Protein AF-A0A2M7XGX8-F1 (afdb_monomer)

Solvent-accessible surface area (backbone atoms only — not comparable to full-atom values): 5154 Å² total; per-residue (Å²): 109,73,42,58,42,51,65,59,48,54,64,50,51,53,54,52,49,53,51,48,51,54,48,52,50,52,50,50,48,38,68,75,74,42,69,83,44,72,68,42,52,53,52,51,51,53,50,52,51,52,52,53,49,52,50,5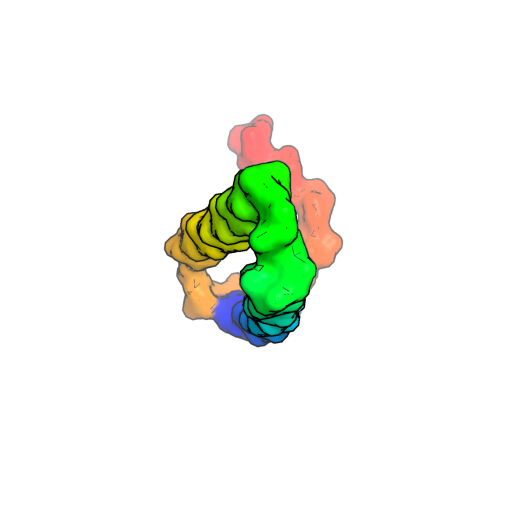4,53,50,51,58,58,57,68,75,55,67,58,86,41,71,40,49,55,71,60,71,75,44,71,82,59,68,78,64,65,81,78,111

Mean predicted aligned error: 8.75 Å

Structure (mmCIF, N/CA/C/O backbone):
data_AF-A0A2M7XGX8-F1
#
_entry.id   AF-A0A2M7XGX8-F1
#
loop_
_atom_site.group_PDB
_atom_site.id
_atom_site.type_symbol
_atom_site.label_atom_id
_atom_site.label_alt_id
_atom_site.label_comp_id
_atom_site.label_asym_id
_atom_site.label_entity_id
_atom_site.label_seq_id
_atom_site.pdbx_PDB_ins_code
_atom_site.Cartn_x
_atom_site.Cartn_y
_atom_site.Cartn_z
_atom_site.occupancy
_atom_site.B_iso_or_equiv
_atom_site.auth_seq_id
_atom_site.auth_comp_id
_atom_site.auth_asym_id
_atom_site.auth_atom_id
_atom_site.pdbx_PDB_model_num
ATOM 1 N N . MET A 1 1 ? -24.148 6.373 18.961 1.00 73.38 1 MET A N 1
ATOM 2 C CA . MET A 1 1 ? -24.079 4.999 18.421 1.00 73.38 1 MET A CA 1
ATOM 3 C C . MET A 1 1 ? -22.616 4.596 18.386 1.00 73.38 1 MET A C 1
ATOM 5 O O . MET A 1 1 ? -21.807 5.385 17.906 1.00 73.38 1 MET A O 1
ATOM 9 N N . ASN A 1 2 ? -22.289 3.435 18.952 1.00 81.00 2 ASN A N 1
ATOM 10 C CA . ASN A 1 2 ? -20.924 2.917 19.006 1.00 81.00 2 ASN A CA 1
ATOM 11 C C . ASN A 1 2 ? -20.759 1.867 17.906 1.00 81.00 2 ASN A C 1
ATOM 13 O O . ASN A 1 2 ? -21.630 1.011 17.753 1.00 81.00 2 ASN A O 1
ATOM 17 N N . LEU A 1 3 ? -19.680 1.962 17.135 1.00 84.25 3 LEU A N 1
ATOM 18 C CA . LEU A 1 3 ? -19.313 0.997 16.104 1.00 84.25 3 LEU A CA 1
ATOM 19 C C . LEU A 1 3 ? -18.014 0.296 16.514 1.00 84.25 3 LEU A C 1
ATOM 21 O O . LEU A 1 3 ? -17.076 0.978 16.922 1.00 84.25 3 LEU A O 1
ATOM 25 N N . PRO A 1 4 ? -17.926 -1.031 16.366 1.00 88.56 4 PRO A N 1
ATOM 26 C CA . PRO A 1 4 ? -16.658 -1.744 16.416 1.00 88.56 4 PRO A CA 1
ATOM 27 C C . PRO A 1 4 ? -15.639 -1.139 15.445 1.00 88.56 4 PRO A C 1
ATOM 29 O O . PRO A 1 4 ? -15.937 -0.961 14.258 1.00 88.56 4 PRO A O 1
ATOM 32 N N . LEU A 1 5 ? -14.428 -0.855 15.931 1.00 85.25 5 LEU A N 1
ATOM 33 C CA . LEU A 1 5 ? -13.347 -0.272 15.130 1.00 85.25 5 LEU A CA 1
ATOM 34 C C . LEU A 1 5 ? -12.981 -1.158 13.928 1.00 85.25 5 LEU A C 1
ATOM 36 O O . LEU A 1 5 ? -12.629 -0.648 12.864 1.00 85.25 5 LEU A O 1
ATOM 40 N N . VAL A 1 6 ? -13.153 -2.478 14.061 1.00 87.75 6 VAL A N 1
ATOM 41 C CA . VAL A 1 6 ? -12.943 -3.470 12.995 1.00 87.75 6 VAL A CA 1
ATOM 42 C C . VAL A 1 6 ? -13.706 -3.140 11.706 1.00 87.75 6 VAL A C 1
ATOM 44 O O . VAL A 1 6 ? -13.233 -3.456 10.617 1.00 87.75 6 VAL A O 1
ATOM 47 N N . TYR A 1 7 ? -14.854 -2.458 11.780 1.00 88.31 7 TYR A N 1
ATOM 48 C CA . TYR A 1 7 ? -15.600 -2.085 10.578 1.00 88.31 7 TYR A CA 1
ATOM 49 C C . TYR A 1 7 ? -14.881 -1.032 9.730 1.00 88.31 7 TYR A C 1
ATOM 51 O O . TYR A 1 7 ? -15.104 -0.989 8.522 1.00 88.31 7 TYR A O 1
ATOM 59 N N . LEU A 1 8 ? -13.975 -0.239 10.313 1.00 85.88 8 LEU A N 1
ATOM 60 C CA . LEU A 1 8 ? -13.115 0.677 9.559 1.00 85.88 8 LEU A CA 1
ATOM 61 C C . LEU A 1 8 ? -11.977 -0.041 8.817 1.00 85.88 8 LEU A C 1
ATOM 63 O O . LEU A 1 8 ? -11.432 0.526 7.869 1.00 85.88 8 LEU A O 1
ATOM 67 N N . LEU A 1 9 ? -11.656 -1.297 9.159 1.00 85.50 9 LEU A N 1
ATOM 68 C CA . LEU A 1 9 ? -10.702 -2.088 8.371 1.00 85.50 9 LEU A CA 1
ATOM 69 C C . LEU A 1 9 ? -11.239 -2.383 6.977 1.00 85.50 9 LEU A C 1
ATOM 71 O O . LEU A 1 9 ? -10.461 -2.436 6.037 1.00 85.50 9 LEU A O 1
ATOM 75 N N . ILE A 1 10 ? -12.552 -2.557 6.822 1.00 88.94 10 ILE A N 1
ATOM 76 C CA . ILE A 1 10 ? -13.162 -2.897 5.533 1.00 88.94 10 ILE A CA 1
ATOM 77 C C . ILE A 1 10 ? -12.853 -1.831 4.465 1.00 88.94 10 ILE A C 1
ATOM 79 O O . ILE A 1 10 ? -12.240 -2.183 3.454 1.00 88.94 10 ILE A O 1
ATOM 83 N N . PRO A 1 11 ? -13.199 -0.537 4.647 1.00 89.75 11 PRO A N 1
ATOM 84 C CA . PRO A 1 11 ? -12.864 0.489 3.662 1.00 89.75 11 PRO A CA 1
ATOM 85 C C . PRO A 1 11 ? -11.350 0.664 3.491 1.00 89.75 11 PRO A C 1
ATOM 87 O O . PRO A 1 11 ? -10.894 0.863 2.366 1.00 89.75 11 PRO A O 1
ATOM 90 N N . TYR A 1 12 ? -10.560 0.527 4.562 1.00 88.19 12 TYR A N 1
ATOM 91 C CA . TYR A 1 12 ? -9.098 0.552 4.464 1.00 88.19 12 TYR A CA 1
ATOM 92 C C . TYR A 1 12 ? -8.560 -0.567 3.557 1.00 88.19 12 TYR A C 1
ATOM 94 O O . TYR A 1 12 ? -7.777 -0.294 2.650 1.00 88.19 12 TYR A O 1
ATOM 102 N N . LEU A 1 13 ? -9.007 -1.811 3.751 1.00 90.69 13 LEU A N 1
ATOM 103 C CA . LEU A 1 13 ? -8.583 -2.967 2.959 1.00 90.69 13 LEU A CA 1
ATOM 104 C C . LEU A 1 13 ? -8.989 -2.826 1.491 1.00 90.69 13 LEU A C 1
ATOM 106 O O . LEU A 1 13 ? -8.211 -3.190 0.614 1.00 90.69 13 LEU A O 1
ATOM 110 N N . ILE A 1 14 ? -10.164 -2.253 1.215 1.00 94.19 14 ILE A N 1
ATOM 111 C CA . ILE A 1 14 ? -10.600 -1.949 -0.154 1.00 94.19 14 ILE A CA 1
ATOM 112 C C . ILE A 1 14 ? -9.628 -0.961 -0.813 1.00 94.19 14 ILE A C 1
ATOM 114 O O . ILE A 1 14 ? -9.129 -1.225 -1.907 1.00 94.19 14 ILE A O 1
ATOM 118 N N . ILE A 1 15 ? -9.312 0.152 -0.142 1.00 91.31 15 ILE A N 1
ATOM 119 C CA . ILE A 1 15 ? -8.379 1.163 -0.666 1.00 91.31 15 ILE A CA 1
ATOM 120 C C . ILE A 1 15 ? -6.977 0.566 -0.848 1.00 91.31 15 ILE A C 1
ATOM 122 O O . ILE A 1 15 ? -6.361 0.757 -1.898 1.00 91.31 15 ILE A O 1
ATOM 126 N N . ALA A 1 16 ? -6.488 -0.194 0.133 1.00 90.44 16 ALA A N 1
ATOM 127 C CA . ALA A 1 16 ? -5.187 -0.853 0.072 1.00 90.44 16 ALA A CA 1
ATOM 128 C C . ALA A 1 16 ? -5.108 -1.859 -1.087 1.00 90.44 16 ALA A C 1
ATOM 130 O O . ALA A 1 16 ? -4.104 -1.901 -1.798 1.00 90.44 16 ALA A O 1
ATOM 131 N N . PHE A 1 17 ? -6.177 -2.623 -1.327 1.00 93.94 17 PHE A N 1
ATOM 132 C CA . PHE A 1 17 ? -6.266 -3.560 -2.444 1.00 93.94 17 PHE A CA 1
ATOM 133 C C . PHE A 1 17 ? -6.208 -2.846 -3.800 1.00 93.94 17 PHE A C 1
ATOM 135 O O . PHE A 1 17 ? -5.412 -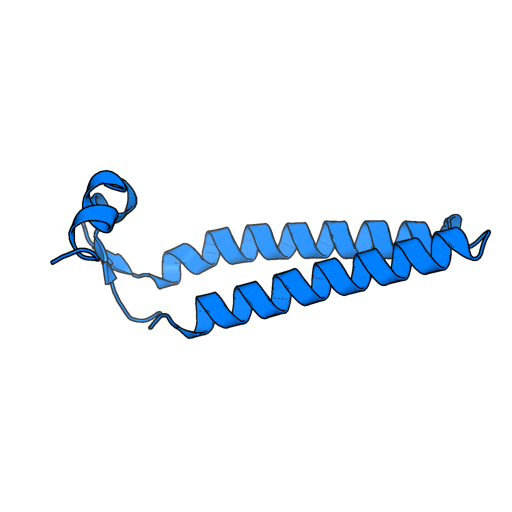3.229 -4.659 1.00 93.94 17 PHE A O 1
ATOM 142 N N . PHE A 1 18 ? -6.977 -1.769 -3.988 1.00 94.94 18 PHE A N 1
ATOM 143 C CA . PHE A 1 18 ? -6.887 -0.965 -5.211 1.00 94.94 18 PHE A CA 1
ATOM 144 C C . PHE A 1 18 ? -5.503 -0.327 -5.384 1.00 94.94 18 PHE A C 1
ATOM 146 O O . PHE A 1 18 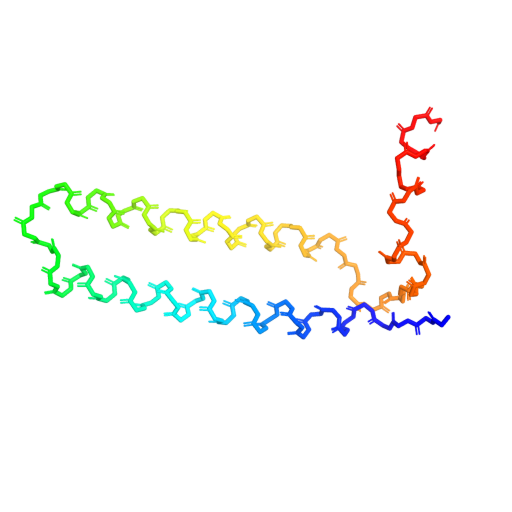? -4.965 -0.331 -6.492 1.00 94.94 18 PHE A O 1
ATOM 153 N N . GLY A 1 19 ? -4.895 0.160 -4.299 1.00 91.12 19 GLY A N 1
ATOM 154 C CA . GLY A 1 19 ? -3.525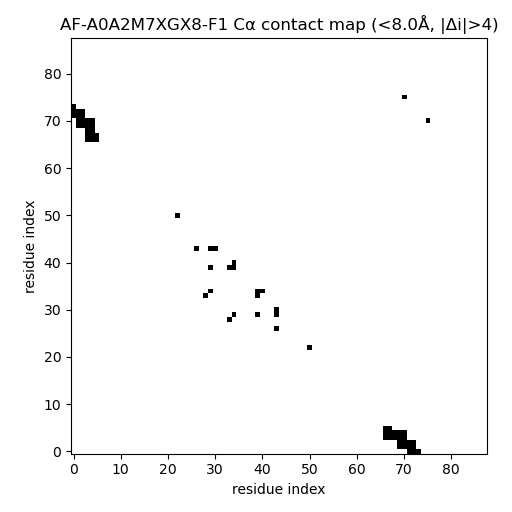 0.674 -4.306 1.00 91.12 19 GLY A CA 1
ATOM 155 C C . GLY A 1 19 ? -2.509 -0.378 -4.757 1.00 91.12 19 GLY A C 1
ATOM 156 O O . GLY A 1 19 ? -1.675 -0.096 -5.617 1.00 91.12 19 GLY A O 1
ATOM 157 N N . LEU A 1 20 ? -2.623 -1.609 -4.250 1.00 93.50 20 L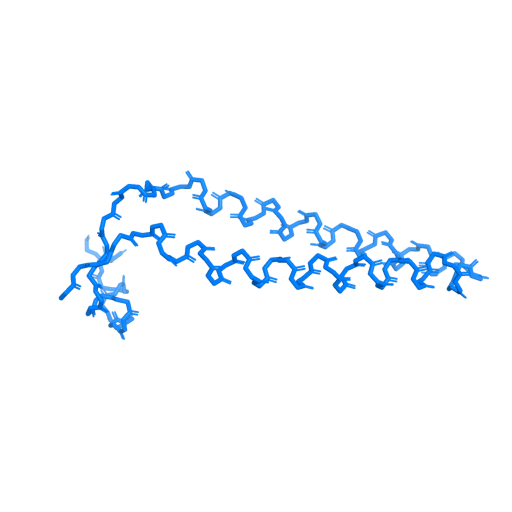EU A N 1
ATO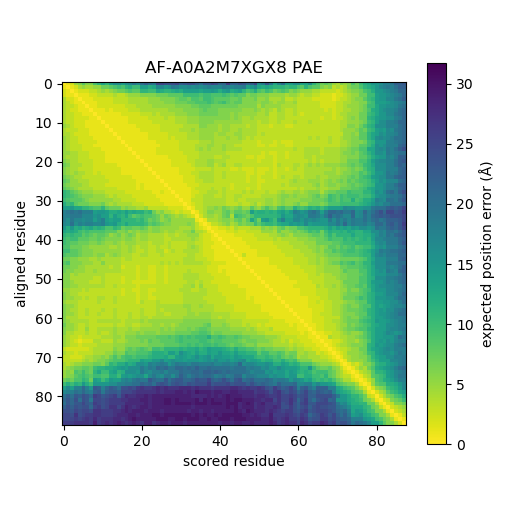M 158 C CA . LEU A 1 20 ? -1.792 -2.741 -4.661 1.00 93.50 20 LEU A CA 1
ATOM 159 C C . LEU A 1 20 ? -1.994 -3.093 -6.140 1.00 93.50 20 LEU A C 1
ATOM 161 O O . LEU A 1 20 ? -1.011 -3.304 -6.847 1.00 93.50 20 LEU A O 1
ATOM 165 N N . LEU A 1 21 ? -3.239 -3.136 -6.624 1.00 94.81 21 LEU A N 1
ATOM 166 C CA . LEU A 1 21 ? -3.529 -3.406 -8.036 1.00 94.81 21 LEU A CA 1
ATOM 167 C C . LEU A 1 21 ? -2.911 -2.348 -8.953 1.00 94.81 21 LEU A C 1
ATOM 169 O O . LEU A 1 21 ? -2.274 -2.694 -9.949 1.00 94.81 21 LEU A O 1
ATOM 173 N N . MET A 1 22 ? -3.062 -1.068 -8.607 1.00 90.88 22 MET A N 1
ATOM 174 C CA . MET A 1 22 ? -2.459 0.030 -9.365 1.00 90.88 22 MET A CA 1
ATOM 175 C C . MET A 1 22 ? -0.932 -0.045 -9.334 1.00 90.88 22 MET A C 1
ATOM 177 O O . MET A 1 22 ? -0.294 0.131 -10.372 1.00 90.88 22 MET A O 1
ATOM 181 N N . PHE A 1 23 ? -0.339 -0.349 -8.177 1.00 92.38 23 PHE A N 1
ATOM 182 C CA . PHE A 1 23 ? 1.102 -0.554 -8.064 1.00 92.38 23 PHE A CA 1
ATOM 183 C C . PHE A 1 23 ? 1.575 -1.707 -8.956 1.00 92.38 23 PHE A C 1
ATOM 185 O O . PHE A 1 23 ? 2.487 -1.523 -9.759 1.00 92.38 23 PHE A O 1
ATOM 192 N N . ALA A 1 24 ? 0.927 -2.871 -8.870 1.00 92.06 24 ALA A N 1
ATOM 193 C CA . ALA A 1 24 ? 1.284 -4.056 -9.643 1.00 92.06 24 ALA A CA 1
ATOM 194 C C . ALA A 1 24 ? 1.154 -3.818 -11.154 1.00 92.06 24 ALA A C 1
ATOM 196 O O . ALA A 1 24 ? 2.042 -4.201 -11.917 1.00 92.06 24 ALA A O 1
ATOM 197 N N . PHE A 1 25 ? 0.088 -3.139 -11.587 1.00 91.88 25 PHE A N 1
ATOM 198 C CA . PHE A 1 25 ? -0.105 -2.764 -12.985 1.00 91.88 25 PHE A CA 1
ATOM 199 C C . PHE A 1 25 ? 1.013 -1.841 -13.488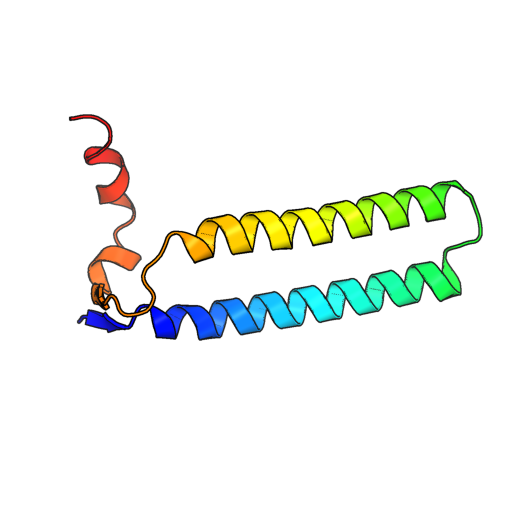 1.00 91.88 25 PHE A C 1
ATOM 201 O O . PHE A 1 25 ? 1.628 -2.123 -14.517 1.00 91.88 25 PHE A O 1
ATOM 208 N N . ASN A 1 26 ? 1.316 -0.767 -12.752 1.00 87.38 26 ASN A N 1
ATOM 209 C CA . ASN A 1 26 ? 2.368 0.178 -13.135 1.00 87.38 26 ASN A CA 1
ATOM 210 C C . ASN A 1 26 ? 3.753 -0.474 -13.117 1.00 87.38 26 ASN A C 1
ATOM 212 O O . ASN A 1 26 ? 4.539 -0.277 -14.045 1.00 87.38 26 ASN A O 1
ATOM 216 N N . PHE A 1 27 ? 4.032 -1.299 -12.106 1.00 90.00 27 PHE A N 1
ATOM 217 C CA . PHE A 1 27 ? 5.264 -2.073 -12.021 1.00 90.00 27 PHE A CA 1
ATOM 218 C C . PHE A 1 27 ? 5.424 -2.977 -13.246 1.00 90.00 27 PHE A C 1
ATOM 220 O O . PHE A 1 27 ? 6.449 -2.916 -13.923 1.00 90.00 27 PHE A O 1
ATOM 227 N N . TYR A 1 28 ? 4.395 -3.763 -13.578 1.00 90.75 28 TYR A N 1
ATOM 228 C CA . TYR A 1 28 ? 4.397 -4.629 -14.756 1.00 90.75 28 TYR A CA 1
ATOM 229 C C . TYR A 1 28 ? 4.599 -3.837 -16.051 1.00 90.75 28 TYR A C 1
ATOM 231 O O . TYR A 1 28 ? 5.419 -4.218 -16.887 1.00 90.75 28 TYR A O 1
ATOM 239 N N . HIS A 1 29 ? 3.883 -2.724 -16.213 1.00 87.31 29 HIS A N 1
ATOM 240 C CA . HIS A 1 29 ? 3.970 -1.890 -17.407 1.00 87.31 29 HIS A CA 1
ATOM 241 C C . HIS A 1 29 ? 5.385 -1.324 -17.602 1.00 87.31 29 HIS A C 1
ATOM 243 O O . HIS A 1 29 ? 5.954 -1.431 -18.689 1.00 87.31 29 HIS A O 1
ATOM 249 N N . ILE A 1 30 ? 5.991 -0.777 -16.544 1.00 86.69 30 ILE A N 1
ATOM 250 C CA . ILE A 1 30 ? 7.355 -0.236 -16.596 1.00 86.69 30 ILE A CA 1
ATOM 251 C C . ILE A 1 30 ? 8.374 -1.358 -16.815 1.00 86.69 30 ILE A C 1
ATOM 253 O O . ILE A 1 30 ? 9.260 -1.210 -17.655 1.00 86.69 30 ILE A O 1
ATOM 257 N N . ALA A 1 31 ? 8.238 -2.486 -16.117 1.00 86.06 31 ALA A N 1
ATOM 258 C CA . ALA A 1 31 ? 9.148 -3.618 -16.257 1.00 86.06 31 ALA A CA 1
ATOM 259 C C . ALA A 1 31 ? 9.121 -4.207 -17.677 1.00 86.06 31 ALA A C 1
ATOM 261 O O . ALA A 1 31 ? 10.168 -4.540 -18.226 1.00 86.06 31 ALA A O 1
ATOM 262 N N . LYS A 1 32 ? 7.937 -4.307 -18.292 1.00 85.88 32 LYS A N 1
ATOM 263 C CA . LYS A 1 32 ? 7.772 -4.907 -19.621 1.00 85.88 32 LYS A CA 1
ATOM 264 C C . LYS A 1 32 ? 8.079 -3.948 -20.769 1.00 85.88 32 LYS A C 1
ATOM 266 O O . LYS A 1 32 ? 8.643 -4.375 -21.771 1.00 85.88 32 LYS A O 1
ATOM 271 N N . PHE A 1 33 ? 7.690 -2.679 -20.652 1.00 83.38 33 PHE A N 1
ATOM 272 C CA . PHE A 1 33 ? 7.735 -1.730 -21.773 1.00 83.38 33 PHE A CA 1
ATOM 273 C C . PHE A 1 33 ? 8.662 -0.530 -21.537 1.00 83.38 33 PHE A C 1
ATOM 275 O O . PHE A 1 33 ? 9.069 0.126 -22.494 1.00 83.38 33 PHE A O 1
ATOM 282 N N . GLY A 1 34 ? 9.008 -0.232 -20.283 1.00 75.44 34 GLY A N 1
ATOM 283 C CA . GLY A 1 34 ? 9.704 0.996 -19.892 1.00 75.44 34 GLY A CA 1
ATOM 284 C C . GLY A 1 34 ? 11.217 0.872 -19.700 1.00 75.44 34 GLY A C 1
ATOM 285 O O . GLY A 1 34 ? 11.897 1.899 -19.729 1.00 75.44 34 GLY A O 1
ATOM 286 N N . LEU A 1 35 ? 11.772 -0.335 -19.526 1.00 79.44 35 LEU A N 1
ATOM 287 C CA . LEU A 1 35 ? 13.198 -0.578 -19.225 1.00 79.44 35 LEU A CA 1
ATOM 288 C C . LEU A 1 35 ? 14.144 -0.356 -20.425 1.00 79.44 35 LEU A C 1
ATOM 290 O O . LEU A 1 35 ? 15.018 -1.163 -20.718 1.00 79.44 35 LEU A O 1
ATOM 294 N N . GLN A 1 36 ? 13.983 0.761 -21.126 1.00 77.25 36 GLN A N 1
ATOM 295 C CA . GLN A 1 36 ? 14.806 1.149 -22.271 1.00 77.25 36 GLN A CA 1
ATOM 296 C C . GLN A 1 36 ? 16.029 1.989 -21.868 1.00 77.25 36 GLN A C 1
ATOM 298 O O . GLN A 1 36 ? 16.901 2.247 -22.692 1.00 77.25 36 GLN A O 1
ATOM 303 N N . SER A 1 37 ? 16.104 2.449 -20.611 1.00 83.44 37 SER A N 1
ATOM 304 C CA . SER A 1 37 ? 17.225 3.257 -20.122 1.00 83.44 37 SER A CA 1
ATOM 305 C C . SER A 1 37 ? 17.452 3.104 -18.609 1.00 83.44 37 SER A C 1
ATOM 307 O O . SER A 1 37 ? 16.505 2.800 -17.877 1.00 83.44 37 SER A O 1
ATOM 309 N N . PRO A 1 38 ? 18.663 3.417 -18.101 1.00 82.06 38 PRO A N 1
ATOM 310 C CA . PRO A 1 38 ? 18.957 3.421 -16.664 1.00 82.06 38 PRO A CA 1
ATOM 311 C C . PRO A 1 38 ? 18.062 4.368 -15.850 1.00 82.06 38 PRO A C 1
ATOM 313 O O . PRO A 1 38 ? 17.779 4.109 -14.681 1.00 82.06 38 PRO A O 1
ATOM 316 N N . LYS A 1 39 ? 17.578 5.454 -16.471 1.00 84.31 39 LYS A N 1
ATOM 317 C CA . LYS A 1 39 ? 16.654 6.404 -15.832 1.00 84.31 39 LYS A CA 1
ATOM 318 C C . LYS A 1 39 ? 15.337 5.722 -15.467 1.00 84.31 39 LYS A C 1
ATOM 320 O O . LYS A 1 39 ? 14.804 5.967 -14.390 1.00 84.31 39 LYS A O 1
ATOM 325 N N . THR A 1 40 ? 14.841 4.829 -16.322 1.00 83.44 40 THR A N 1
ATOM 326 C CA . THR A 1 40 ? 13.599 4.104 -16.050 1.00 83.44 40 THR A CA 1
ATOM 327 C C . THR A 1 40 ? 13.762 3.106 -14.904 1.00 83.44 40 THR A C 1
ATOM 329 O O . THR A 1 40 ? 12.863 2.971 -14.079 1.00 83.44 40 THR A O 1
ATOM 332 N N . THR A 1 41 ? 14.927 2.460 -14.795 1.00 84.19 41 THR A N 1
ATOM 333 C CA . THR A 1 41 ? 15.255 1.578 -13.662 1.00 84.19 41 THR A CA 1
ATOM 334 C C . THR A 1 41 ? 15.284 2.347 -12.343 1.00 84.19 41 THR A C 1
ATOM 336 O O . THR A 1 41 ? 14.752 1.873 -11.341 1.00 84.19 41 THR A O 1
ATOM 339 N N . TYR A 1 42 ? 15.851 3.557 -12.340 1.00 86.56 42 TYR A N 1
ATOM 340 C CA . TYR A 1 42 ? 15.853 4.423 -11.160 1.00 86.56 42 TYR A CA 1
ATOM 341 C C . TYR A 1 42 ? 14.432 4.816 -10.731 1.00 86.56 42 TYR A C 1
ATOM 343 O O . TYR A 1 42 ? 14.086 4.699 -9.556 1.00 86.56 42 TYR A O 1
ATOM 351 N N . VAL A 1 43 ? 13.580 5.205 -11.687 1.00 86.25 43 VAL A N 1
ATOM 352 C CA . VAL A 1 43 ? 12.164 5.511 -11.422 1.00 86.25 43 VAL A CA 1
ATOM 353 C C . VAL A 1 43 ? 11.428 4.290 -10.864 1.00 86.25 43 VAL A C 1
ATOM 355 O O . VAL A 1 43 ? 10.680 4.427 -9.899 1.00 86.25 43 VAL A O 1
ATOM 358 N N . LEU A 1 44 ? 11.675 3.094 -11.407 1.00 87.38 44 LEU A N 1
ATOM 359 C CA . LEU A 1 44 ? 11.095 1.853 -10.891 1.00 87.38 44 LEU A CA 1
ATOM 360 C C . LEU A 1 44 ? 11.533 1.583 -9.443 1.00 87.38 44 LEU A C 1
ATOM 362 O O . LEU A 1 44 ? 10.704 1.231 -8.608 1.00 87.38 44 LEU A O 1
ATOM 366 N N . GLY A 1 45 ? 12.811 1.806 -9.127 1.00 88.38 45 GLY A N 1
ATOM 367 C CA . GLY A 1 45 ? 13.335 1.690 -7.765 1.00 88.38 45 GLY A CA 1
ATOM 368 C C . GLY A 1 45 ? 12.656 2.652 -6.788 1.00 88.38 45 GLY A C 1
ATOM 369 O O . GLY A 1 45 ? 12.183 2.224 -5.736 1.00 88.38 45 GLY A O 1
ATOM 370 N N . LEU A 1 46 ? 12.533 3.933 -7.154 1.00 90.06 46 LEU A N 1
ATOM 371 C CA . LEU A 1 46 ? 11.803 4.920 -6.348 1.00 90.06 46 LEU A CA 1
ATOM 372 C C . LEU A 1 46 ? 10.335 4.531 -6.150 1.00 90.06 46 LEU A C 1
ATOM 374 O O . LEU A 1 46 ? 9.794 4.706 -5.061 1.00 90.06 46 LEU A O 1
ATOM 378 N N . TYR A 1 47 ? 9.705 3.970 -7.181 1.00 88.25 47 TYR A N 1
ATOM 379 C CA . TYR A 1 47 ? 8.318 3.527 -7.120 1.00 88.25 47 TYR A CA 1
ATOM 380 C C . TYR A 1 47 ? 8.123 2.382 -6.114 1.00 88.25 47 TYR A C 1
ATOM 382 O O . TYR A 1 47 ? 7.212 2.435 -5.287 1.00 88.25 47 TYR A O 1
ATOM 390 N N . ILE A 1 48 ? 9.017 1.386 -6.123 1.00 91.88 48 ILE A N 1
ATOM 391 C CA . ILE A 1 48 ? 9.022 0.291 -5.137 1.00 91.88 48 ILE A CA 1
ATOM 392 C C . ILE A 1 48 ? 9.247 0.842 -3.726 1.00 91.88 48 ILE A C 1
ATOM 394 O O . ILE A 1 48 ? 8.504 0.495 -2.811 1.00 91.88 48 ILE A O 1
ATOM 398 N N . LEU A 1 49 ? 10.246 1.712 -3.546 1.00 94.50 49 LEU A N 1
ATOM 399 C CA . LEU A 1 49 ? 10.568 2.295 -2.240 1.00 94.50 49 LEU A CA 1
ATOM 400 C C . LEU A 1 49 ? 9.393 3.089 -1.665 1.00 94.50 49 LEU A C 1
ATOM 402 O O . LEU A 1 49 ? 9.079 2.942 -0.485 1.00 94.50 49 LEU A O 1
ATOM 406 N N . ALA A 1 50 ? 8.714 3.885 -2.493 1.00 92.19 50 ALA A N 1
ATOM 407 C CA . ALA A 1 50 ? 7.531 4.630 -2.079 1.00 92.19 50 ALA A CA 1
ATOM 408 C C . ALA A 1 50 ? 6.402 3.688 -1.633 1.00 92.19 50 ALA A C 1
ATOM 410 O O . ALA A 1 50 ? 5.820 3.889 -0.568 1.00 92.19 50 ALA A O 1
ATOM 411 N N . PHE A 1 51 ? 6.126 2.632 -2.402 1.00 92.38 51 PHE A N 1
ATOM 412 C CA . PHE A 1 51 ? 5.084 1.663 -2.062 1.00 92.38 51 PHE A CA 1
ATOM 413 C C . PHE A 1 51 ? 5.387 0.904 -0.762 1.00 92.38 51 PHE A C 1
ATOM 415 O O . PHE A 1 51 ? 4.528 0.801 0.114 1.00 92.38 51 PHE A O 1
ATOM 422 N N . VAL A 1 52 ? 6.628 0.440 -0.595 1.00 94.31 52 VAL A N 1
ATOM 423 C CA . VAL A 1 52 ? 7.089 -0.201 0.646 1.00 94.31 52 VAL A CA 1
ATOM 424 C C . VAL A 1 52 ? 6.979 0.764 1.828 1.00 94.31 52 VAL A C 1
ATOM 426 O O . VAL A 1 52 ? 6.488 0.376 2.886 1.00 94.31 52 VAL A O 1
ATOM 429 N N . GLY A 1 53 ? 7.368 2.029 1.644 1.00 95.44 53 GLY A N 1
ATOM 430 C CA . GLY A 1 53 ? 7.238 3.067 2.666 1.00 95.44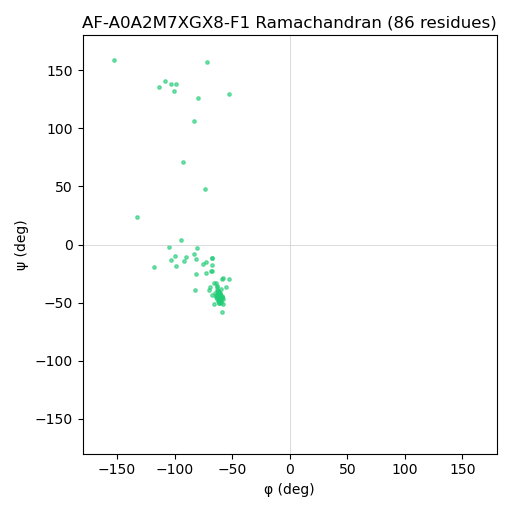 53 GLY A CA 1
ATOM 431 C C . GLY A 1 53 ? 5.791 3.266 3.119 1.00 95.44 53 GLY A C 1
ATOM 432 O O . GLY A 1 53 ? 5.525 3.279 4.320 1.00 95.44 53 GLY A O 1
ATOM 433 N N . VAL A 1 54 ? 4.846 3.336 2.177 1.00 92.19 54 VAL A N 1
ATOM 434 C CA . VAL A 1 54 ? 3.408 3.431 2.485 1.00 92.19 54 VAL A CA 1
ATOM 435 C C . VAL A 1 54 ? 2.938 2.229 3.307 1.00 92.19 54 VAL A C 1
ATOM 437 O O . VAL A 1 54 ? 2.250 2.418 4.309 1.00 92.19 54 VAL A O 1
ATOM 440 N N . ILE A 1 55 ? 3.336 1.006 2.940 1.00 92.06 55 ILE A N 1
ATOM 441 C CA . ILE A 1 55 ? 2.970 -0.204 3.692 1.00 92.06 55 ILE A CA 1
ATOM 442 C C . ILE A 1 55 ? 3.533 -0.161 5.115 1.00 92.06 55 ILE A C 1
ATOM 444 O O . ILE A 1 55 ? 2.788 -0.393 6.065 1.00 92.06 55 ILE A O 1
ATOM 448 N N . ILE A 1 56 ? 4.822 0.153 5.277 1.00 95.56 56 ILE A N 1
ATOM 449 C CA . ILE A 1 56 ? 5.481 0.196 6.591 1.00 95.56 56 ILE A CA 1
ATOM 450 C C . ILE A 1 56 ? 4.813 1.230 7.500 1.00 95.56 56 ILE A C 1
ATOM 452 O O . ILE A 1 56 ? 4.488 0.921 8.646 1.00 95.56 56 ILE A O 1
ATOM 456 N N . ILE A 1 57 ? 4.581 2.443 6.992 1.00 94.50 57 ILE A N 1
ATOM 457 C CA . ILE A 1 57 ? 3.933 3.515 7.758 1.00 94.50 57 ILE A CA 1
ATOM 458 C C . ILE A 1 57 ? 2.505 3.107 8.124 1.00 94.50 57 ILE A C 1
ATOM 460 O O . ILE A 1 57 ? 2.107 3.255 9.278 1.00 94.50 57 ILE A O 1
ATOM 464 N N . SER A 1 58 ? 1.755 2.543 7.175 1.00 91.31 58 SER A N 1
ATOM 465 C CA . SER A 1 58 ? 0.385 2.097 7.422 1.00 91.31 58 SER A CA 1
ATOM 466 C C . SER A 1 58 ? 0.318 1.007 8.495 1.00 91.31 58 SER A C 1
ATOM 468 O O . SER A 1 58 ? -0.466 1.117 9.435 1.00 91.31 58 SER A O 1
ATOM 470 N N . LEU A 1 59 ? 1.188 -0.009 8.419 1.00 90.56 59 LEU A N 1
ATOM 471 C CA . LEU A 1 59 ? 1.283 -1.064 9.433 1.00 90.56 59 LEU A CA 1
ATOM 472 C C . LEU A 1 59 ? 1.680 -0.506 10.800 1.00 90.56 59 LEU A C 1
ATOM 474 O O . LEU A 1 59 ? 1.079 -0.888 11.802 1.00 90.56 59 LEU A O 1
ATOM 478 N N . SER A 1 60 ? 2.639 0.421 10.842 1.00 92.75 60 SER A N 1
ATOM 479 C CA . SER A 1 60 ? 3.049 1.091 12.080 1.00 92.75 60 SER A CA 1
ATOM 480 C C . SER A 1 60 ? 1.871 1.801 12.749 1.00 92.75 60 SER A C 1
ATOM 482 O O . SER A 1 60 ? 1.630 1.592 13.935 1.00 92.75 60 SER A O 1
ATOM 484 N N . ILE A 1 61 ? 1.077 2.560 11.988 1.00 88.19 61 ILE A N 1
ATOM 485 C CA . ILE A 1 61 ? -0.104 3.267 12.503 1.00 88.19 61 ILE A CA 1
ATOM 486 C C . ILE A 1 61 ? -1.178 2.271 12.971 1.00 88.19 61 ILE A C 1
ATOM 488 O O . ILE A 1 61 ? -1.650 2.354 14.100 1.00 88.19 61 ILE A O 1
ATOM 492 N N . ILE A 1 62 ? -1.542 1.296 12.135 1.00 87.00 62 ILE A N 1
ATOM 493 C CA . ILE A 1 62 ? -2.608 0.311 12.407 1.00 87.00 62 ILE A CA 1
ATOM 494 C C . ILE A 1 62 ? -2.273 -0.587 13.604 1.00 87.00 62 ILE A C 1
ATOM 496 O O . ILE A 1 62 ? -3.175 -0.978 14.346 1.00 87.00 62 ILE A O 1
ATOM 500 N N . SER A 1 63 ? -0.991 -0.894 13.817 1.00 87.81 63 SER A N 1
ATOM 501 C CA . SER A 1 63 ? -0.531 -1.729 14.935 1.00 87.81 63 SER A CA 1
ATOM 502 C C . SER A 1 63 ? -0.707 -1.081 16.314 1.00 87.81 63 SER A C 1
ATOM 504 O O . SER A 1 63 ? -0.692 -1.788 17.317 1.00 87.81 63 SER A O 1
ATOM 506 N N . GLN A 1 64 ? -0.901 0.241 16.374 1.00 89.31 64 GLN A N 1
ATOM 507 C CA . GLN A 1 64 ? -1.091 0.980 17.627 1.00 89.31 64 GLN A CA 1
ATOM 508 C C . GLN A 1 64 ? -2.531 0.906 18.152 1.00 89.31 64 GLN A C 1
ATOM 510 O O . GLN A 1 64 ? -2.784 1.282 19.295 1.00 89.31 64 GLN A O 1
ATOM 515 N N . TYR A 1 65 ? -3.478 0.434 17.337 1.00 86.44 65 TYR A N 1
ATOM 516 C CA . TYR A 1 65 ? -4.890 0.372 17.701 1.00 86.44 65 TYR A CA 1
ATOM 517 C C . TYR A 1 65 ? -5.295 -1.023 18.175 1.00 86.44 65 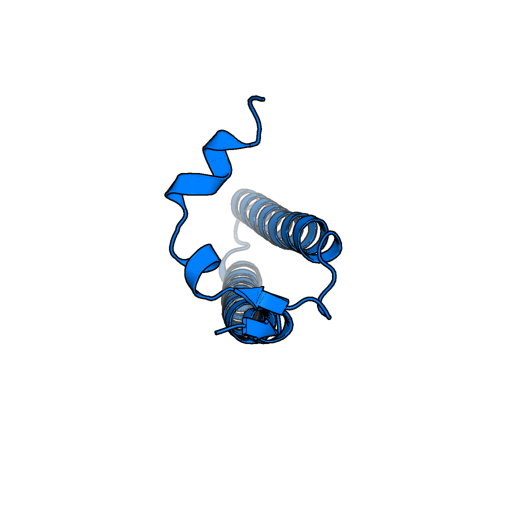TYR A C 1
ATOM 519 O O . TYR A 1 65 ? -4.955 -2.033 17.556 1.00 86.44 65 TYR A O 1
ATOM 527 N N . ASN A 1 66 ? -6.107 -1.081 19.233 1.00 88.19 66 ASN A N 1
ATOM 528 C CA . ASN A 1 66 ? -6.806 -2.302 19.607 1.00 88.19 66 ASN A CA 1
ATOM 529 C C . ASN A 1 66 ? -8.096 -2.432 18.784 1.00 88.19 66 ASN A C 1
ATOM 531 O O . ASN A 1 66 ? -9.086 -1.741 19.010 1.00 88.19 66 ASN A O 1
ATOM 535 N N . TRP A 1 67 ? -8.095 -3.345 17.816 1.00 84.81 67 TRP A N 1
ATOM 536 C CA . TRP A 1 67 ? -9.199 -3.528 16.865 1.00 84.81 67 TRP A CA 1
ATOM 537 C C . TRP A 1 67 ? -10.496 -4.065 17.481 1.00 84.81 67 TRP A C 1
ATOM 539 O O . TRP A 1 67 ? -11.535 -4.041 16.818 1.00 84.81 67 TRP A O 1
ATOM 549 N N . LEU A 1 68 ? -10.444 -4.529 18.732 1.00 87.44 68 LEU A N 1
ATOM 550 C CA . LEU A 1 68 ? -11.617 -4.945 19.501 1.00 87.44 68 LEU A CA 1
ATOM 551 C C . LEU A 1 68 ? -12.335 -3.766 20.177 1.00 87.44 68 LEU A C 1
ATOM 553 O O . LEU A 1 68 ? -13.426 -3.952 20.717 1.00 87.44 68 LEU A O 1
ATOM 557 N N . ASP A 1 69 ? -11.750 -2.567 20.143 1.00 87.56 69 ASP A N 1
ATOM 558 C CA . ASP A 1 69 ? -12.348 -1.380 20.739 1.00 87.56 69 ASP A CA 1
ATOM 559 C C . ASP A 1 69 ? -13.555 -0.880 19.930 1.00 87.56 69 ASP A C 1
ATOM 561 O O . ASP A 1 69 ? -13.700 -1.106 18.723 1.00 87.56 69 ASP A O 1
ATOM 565 N N . ASN A 1 70 ? -14.430 -0.145 20.614 1.00 87.94 70 ASN A N 1
ATOM 566 C CA . ASN A 1 70 ? -15.567 0.534 20.008 1.00 87.94 70 ASN A CA 1
ATOM 567 C C . ASN A 1 70 ? -15.278 2.030 19.865 1.00 87.94 70 ASN A C 1
ATOM 569 O O . ASN A 1 70 ? -14.803 2.673 20.799 1.00 87.94 70 ASN A O 1
ATOM 573 N N . ILE A 1 71 ? -15.660 2.605 18.728 1.00 83.44 71 ILE A N 1
ATOM 574 C CA . ILE A 1 71 ? -15.595 4.042 18.471 1.00 83.44 71 ILE A CA 1
ATOM 575 C C . ILE A 1 71 ? -16.995 4.652 18.466 1.00 83.44 71 ILE A C 1
ATOM 577 O O . ILE A 1 71 ? -17.955 4.077 17.951 1.00 83.44 71 ILE A O 1
ATOM 581 N N . SER A 1 72 ? -17.126 5.847 19.037 1.00 83.44 72 SER A N 1
ATOM 582 C CA . SER A 1 72 ? -18.364 6.622 18.949 1.00 83.44 72 SER A CA 1
ATOM 583 C C . SER A 1 72 ? -18.432 7.320 17.596 1.00 83.44 72 SER A C 1
ATOM 585 O O . SER A 1 72 ? -17.536 8.093 17.259 1.00 83.44 72 SER A O 1
ATOM 587 N N . ILE A 1 73 ? -19.519 7.118 16.845 1.00 72.50 73 ILE A N 1
ATOM 588 C CA . ILE A 1 73 ? -19.737 7.772 15.540 1.00 72.50 73 ILE A CA 1
ATOM 589 C C . ILE A 1 73 ? -19.648 9.298 15.653 1.00 72.50 73 ILE A C 1
ATOM 591 O O . ILE A 1 73 ? -19.073 9.958 14.792 1.00 72.50 73 ILE A O 1
ATOM 595 N N . ASN A 1 74 ? -20.138 9.860 16.760 1.00 74.06 74 ASN A N 1
ATOM 596 C CA . ASN A 1 74 ? -20.100 11.301 17.004 1.00 74.06 74 ASN A CA 1
ATOM 597 C C . ASN A 1 74 ? -18.667 11.826 17.203 1.00 74.06 74 ASN A C 1
ATOM 599 O O . ASN A 1 74 ? -18.431 13.012 17.003 1.00 74.06 74 ASN A O 1
ATOM 603 N N . GLY A 1 75 ? -17.719 10.966 17.593 1.00 64.00 75 GLY A N 1
ATOM 604 C CA . GLY A 1 75 ? -16.297 11.303 17.714 1.00 64.00 75 GLY A CA 1
ATOM 605 C C . GLY A 1 75 ? -15.543 11.258 16.382 1.00 64.00 75 GLY A C 1
ATOM 606 O O . GLY A 1 75 ? -14.571 11.984 16.222 1.00 64.00 75 GLY A O 1
ATOM 607 N N . ILE A 1 76 ? -16.018 10.470 15.408 1.00 63.25 76 ILE A N 1
ATOM 608 C CA . ILE A 1 76 ? -15.406 10.361 14.070 1.00 63.25 76 ILE A CA 1
ATOM 609 C C . ILE A 1 76 ? -15.608 11.659 13.272 1.00 63.25 76 ILE A C 1
ATOM 611 O O . ILE A 1 76 ? -14.702 12.113 12.580 1.00 63.25 76 ILE A O 1
ATOM 615 N N . PHE A 1 77 ? -16.789 12.275 13.387 1.00 63.41 77 PHE A N 1
ATOM 616 C CA . PHE A 1 77 ? -17.135 13.498 12.653 1.00 63.41 77 PHE A CA 1
ATOM 617 C C . PHE A 1 77 ? -16.811 14.797 13.416 1.00 63.41 77 PHE A C 1
ATOM 619 O O . PHE A 1 77 ? -16.745 15.859 12.803 1.00 63.41 77 PHE A O 1
ATOM 626 N N . ASN A 1 78 ? -16.544 14.732 14.728 1.00 55.47 78 ASN A N 1
ATOM 627 C CA . ASN A 1 78 ? -16.103 15.880 15.532 1.00 55.47 78 ASN A CA 1
ATOM 628 C C . ASN A 1 78 ? -14.571 15.965 15.611 1.00 55.47 78 ASN A C 1
ATOM 630 O O . ASN A 1 78 ? -13.957 15.787 16.663 1.00 55.47 78 ASN A O 1
ATOM 634 N N . ILE A 1 79 ? -13.944 16.320 14.491 1.00 54.94 79 ILE A N 1
ATOM 635 C CA . ILE A 1 79 ? -12.494 16.583 14.408 1.00 54.94 79 ILE A CA 1
ATOM 636 C C . ILE A 1 79 ? -12.099 17.858 15.201 1.00 54.94 79 ILE A C 1
ATOM 638 O O . ILE A 1 79 ? -10.928 18.083 15.494 1.00 54.94 79 ILE A O 1
ATOM 642 N N . GLN A 1 80 ? -13.064 18.677 15.640 1.00 48.31 80 GLN A N 1
ATOM 643 C CA . GLN A 1 80 ? -12.806 19.921 16.383 1.00 48.31 80 GLN A CA 1
ATOM 644 C C . GLN A 1 80 ? -12.332 19.735 17.839 1.00 48.31 80 GLN A C 1
ATOM 646 O O . GLN A 1 80 ? -11.807 20.684 18.419 1.00 48.31 80 GLN A O 1
ATOM 651 N N . THR A 1 81 ? -12.464 18.549 18.442 1.00 46.44 81 THR A N 1
ATOM 652 C CA . THR A 1 81 ? -12.129 18.342 19.869 1.00 46.44 81 THR A CA 1
ATOM 653 C C . THR A 1 81 ? -10.798 17.638 20.141 1.00 46.44 81 THR A C 1
ATOM 655 O O . THR A 1 81 ? -10.306 17.723 21.264 1.00 46.44 81 THR A O 1
ATOM 658 N N . ALA A 1 82 ? -10.154 17.020 19.145 1.00 45.84 82 ALA A N 1
ATOM 659 C CA . ALA A 1 82 ? -8.881 16.313 19.353 1.00 45.84 82 ALA A CA 1
ATOM 660 C C . ALA A 1 82 ? -7.679 17.256 19.586 1.00 45.84 82 ALA A C 1
ATOM 662 O O . ALA A 1 82 ? -6.728 16.890 20.269 1.00 45.84 82 ALA A O 1
ATOM 663 N N . ASN A 1 83 ? -7.743 18.506 19.110 1.00 43.66 83 ASN A N 1
ATOM 664 C CA . ASN A 1 83 ? -6.665 19.490 19.297 1.00 43.66 83 ASN A CA 1
ATOM 665 C C . ASN A 1 83 ? -6.666 20.185 20.671 1.00 43.66 83 ASN A C 1
ATOM 667 O O . ASN A 1 83 ? -5.771 20.982 20.941 1.00 43.66 83 ASN A O 1
ATOM 671 N N . LYS A 1 84 ? -7.645 19.917 21.548 1.00 41.50 84 LYS A N 1
ATOM 672 C CA . LYS A 1 84 ? -7.744 20.583 22.862 1.00 41.50 84 LYS A CA 1
ATOM 673 C C . LYS A 1 84 ? -7.203 19.768 24.040 1.00 41.50 84 LYS A C 1
ATOM 675 O O . LYS A 1 84 ? -7.071 20.327 25.120 1.00 41.50 84 LYS A O 1
ATOM 680 N N . GLN A 1 85 ? -6.885 18.486 23.850 1.00 41.22 85 GLN A N 1
ATOM 681 C CA . GLN A 1 85 ? -6.391 17.607 24.924 1.00 41.22 85 GLN A CA 1
ATOM 682 C C . GLN A 1 85 ? -4.883 17.319 24.862 1.00 41.22 85 GLN A C 1
ATOM 684 O O . GLN A 1 85 ? -4.362 16.660 25.748 1.00 41.22 85 GLN A O 1
ATOM 689 N N . LEU A 1 86 ? -4.170 17.834 23.855 1.00 42.34 86 LEU A N 1
ATOM 690 C CA . LEU A 1 86 ? -2.704 17.743 23.755 1.00 42.34 86 LEU A CA 1
ATOM 691 C C . LEU A 1 86 ? -1.974 18.981 24.319 1.00 42.34 86 LEU A C 1
ATOM 693 O O . LEU A 1 86 ? -0.753 19.056 24.236 1.00 42.34 86 LEU A O 1
ATOM 697 N N . PHE A 1 87 ? -2.710 19.943 24.893 1.00 38.88 87 PHE A N 1
ATOM 698 C CA . PHE A 1 87 ? -2.169 21.194 25.451 1.00 38.88 87 PHE A CA 1
ATOM 699 C C . PHE A 1 87 ? -2.697 21.534 26.860 1.00 38.88 87 PHE A C 1
ATOM 701 O O . PHE A 1 87 ? -2.674 22.702 27.249 1.00 38.88 87 PHE A O 1
ATOM 708 N N . LEU A 1 88 ? -3.163 20.541 27.626 1.00 38.34 88 LEU A N 1
ATOM 709 C CA . LEU A 1 88 ? -3.414 20.671 29.068 1.00 38.34 88 LEU A CA 1
ATOM 710 C C . LEU A 1 88 ? -2.755 19.518 29.820 1.00 38.34 88 LEU A C 1
ATOM 712 O O . LEU A 1 88 ? -2.995 18.362 29.410 1.00 38.34 88 LEU A O 1
#

Foldseek 3Di:
DKDQLLVVVVVVVVVVVVVVVVLVVVLVCCVPPVPPDPVSVVVSVVSVVVNVVVVVVVCVVVVVDDRRDIDDPVVVPCPVPPVPVVPD

Secondary structure (DSSP, 8-state):
-EEEGGGGHHHHHHHHHHHHHHHHHHHHHIIIII-SSHHHHHHHHHHHHHHHHHHHHHHHHHTTS-TT-EEEHHHHH-TTSGGGSS--

Radius of gyration: 18.97 Å; Cα contacts (8 Å, |Δi|>4): 34; chains: 1; bounding box: 43×26×51 Å

pLDDT: mean 81.68, std 15.35, range [38.34, 95.56]

Sequence (88 aa):
MNLPLVYLLIPYLIIAFFGLLMFAFNFYHIAKFGLQSPKTTYVLGLYILAFVGVIIISLSIISQYNWLDNISINGIFNIQTANKQLFL

Organism: NCBI:txid1975034